Protein AF-A0A1E4B0Y4-F1 (afdb_monomer_lite)

Secondary structure (DSSP, 8-state):
-PPPS----SS--EEEEEE--BTTB--EEEEEEPPBTTBEEEEEEETTTTTS--EEEEE-HHHHHHHHHHHHHTT--EES-HHHHHHHHT-

Structure (mmCIF, N/CA/C/O backbone):
data_AF-A0A1E4B0Y4-F1
#
_entry.id   AF-A0A1E4B0Y4-F1
#
loop_
_atom_site.group_PDB
_atom_site.id
_atom_site.type_symbol
_atom_site.label_atom_id
_atom_site.label_alt_id
_atom_site.label_comp_id
_atom_site.label_asym_id
_atom_site.label_entity_id
_atom_site.label_seq_id
_atom_site.pdbx_PDB_ins_code
_atom_site.Cartn_x
_atom_si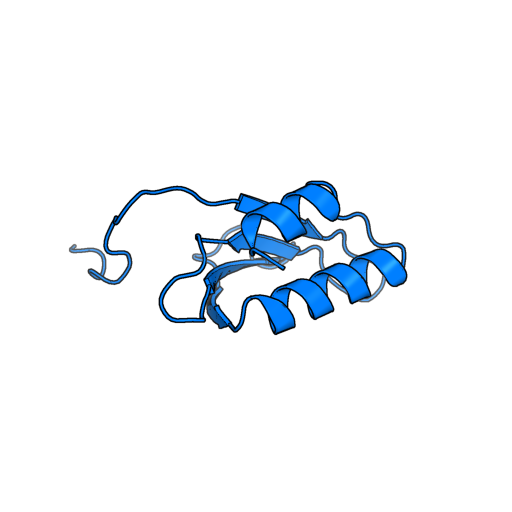te.Cartn_y
_atom_site.Cartn_z
_atom_site.occupancy
_atom_site.B_iso_or_equiv
_atom_site.auth_seq_id
_atom_site.auth_comp_id
_atom_site.auth_asym_id
_atom_site.auth_atom_id
_atom_site.pdbx_PDB_model_num
ATOM 1 N N . MET A 1 1 ? -11.440 -23.401 -19.747 1.00 38.66 1 MET A N 1
ATOM 2 C CA . MET A 1 1 ? -10.164 -22.938 -19.173 1.00 38.66 1 MET A CA 1
ATOM 3 C C . MET A 1 1 ? -10.565 -22.279 -17.875 1.00 38.66 1 MET A C 1
ATOM 5 O O . MET A 1 1 ? -11.017 -21.144 -17.899 1.00 38.66 1 MET A O 1
ATOM 9 N N . ASP A 1 2 ? -10.592 -23.072 -16.811 1.00 43.09 2 ASP A N 1
ATOM 10 C CA . ASP A 1 2 ? -11.062 -22.646 -15.497 1.00 43.09 2 ASP A CA 1
ATOM 11 C C . ASP A 1 2 ? -9.989 -21.771 -14.848 1.00 43.09 2 ASP A C 1
ATOM 13 O O . ASP A 1 2 ? -8.820 -22.156 -14.778 1.00 43.09 2 ASP A O 1
ATOM 17 N N . LEU A 1 3 ? -10.375 -20.558 -14.457 1.00 48.28 3 LEU A N 1
ATOM 18 C CA . LEU A 1 3 ? -9.533 -19.678 -13.654 1.00 48.28 3 LEU A CA 1
ATOM 19 C C . LEU A 1 3 ? -9.406 -20.296 -12.250 1.00 48.28 3 LEU A C 1
ATOM 21 O O . LEU A 1 3 ? -10.390 -20.840 -11.752 1.00 48.28 3 LEU A O 1
ATOM 25 N N . PRO A 1 4 ? -8.226 -20.253 -11.609 1.00 44.03 4 PRO A N 1
ATOM 26 C CA . PRO A 1 4 ? -8.054 -20.818 -10.277 1.00 44.03 4 PRO A CA 1
ATOM 27 C C . PRO A 1 4 ? -8.993 -20.143 -9.264 1.00 44.03 4 PRO A C 1
ATOM 29 O O . PRO A 1 4 ? -9.035 -18.918 -9.172 1.00 44.03 4 PRO A O 1
ATOM 32 N N . ASP A 1 5 ? -9.680 -20.971 -8.474 1.00 54.66 5 ASP A N 1
ATOM 33 C CA . ASP A 1 5 ? -10.640 -20.674 -7.389 1.00 54.66 5 ASP A CA 1
ATOM 34 C C . ASP A 1 5 ? -10.090 -19.818 -6.213 1.00 54.66 5 ASP A C 1
ATOM 36 O O . ASP A 1 5 ? -10.623 -19.830 -5.104 1.00 54.66 5 ASP A O 1
ATOM 40 N N . GLN A 1 6 ? -9.006 -19.060 -6.397 1.00 51.00 6 GLN A N 1
ATOM 41 C CA . GLN A 1 6 ? -8.274 -18.417 -5.295 1.00 51.00 6 GLN A CA 1
ATOM 42 C C . GLN A 1 6 ? -8.708 -16.983 -4.961 1.00 51.00 6 GLN A C 1
ATOM 44 O O . GLN A 1 6 ? -8.113 -16.346 -4.099 1.00 51.00 6 GLN A O 1
ATOM 49 N N . PHE A 1 7 ? -9.801 -16.495 -5.544 1.00 47.84 7 PHE A N 1
ATOM 50 C CA . PHE A 1 7 ? -10.525 -15.336 -5.020 1.00 47.84 7 PHE A CA 1
ATOM 51 C C . PHE A 1 7 ? -11.961 -15.759 -4.724 1.00 47.84 7 PHE A C 1
ATOM 53 O O . PHE A 1 7 ? -12.874 -15.513 -5.503 1.00 47.84 7 PHE A O 1
ATOM 60 N N . SER A 1 8 ? -12.167 -16.448 -3.597 1.00 48.56 8 SER A N 1
ATOM 61 C CA . SER A 1 8 ? -13.519 -16.619 -3.060 1.00 48.56 8 SER A CA 1
ATOM 62 C C . SER A 1 8 ? -14.090 -15.237 -2.748 1.00 48.56 8 SER A C 1
ATOM 64 O O . SER A 1 8 ? -13.673 -14.579 -1.796 1.00 48.56 8 SER A O 1
ATOM 66 N N . VAL A 1 9 ? -15.008 -14.824 -3.619 1.00 50.34 9 VAL A N 1
ATOM 67 C CA . VAL A 1 9 ? -15.817 -13.603 -3.645 1.00 50.34 9 VAL A CA 1
ATOM 68 C C . VAL A 1 9 ? -16.718 -13.565 -2.405 1.00 50.34 9 VAL A C 1
ATOM 70 O O . VAL A 1 9 ? -17.911 -13.855 -2.444 1.00 50.34 9 VAL A O 1
ATOM 73 N N . GLY A 1 10 ? -16.116 -13.298 -1.251 1.00 41.00 10 GLY A N 1
ATOM 74 C CA . GLY A 1 10 ? -16.809 -12.992 -0.008 1.00 41.00 10 GLY A CA 1
ATOM 75 C C . GLY A 1 10 ? -16.767 -11.486 0.202 1.00 41.00 10 GLY A C 1
ATOM 76 O O . GLY A 1 10 ? -15.822 -10.997 0.807 1.00 41.00 10 GLY A O 1
ATOM 77 N N . THR A 1 11 ? -17.772 -10.777 -0.326 1.00 51.50 11 THR A N 1
ATOM 78 C CA . THR A 1 11 ? -17.942 -9.305 -0.320 1.00 51.50 11 THR A CA 1
ATOM 79 C C . THR A 1 11 ? -16.793 -8.530 -0.996 1.00 51.50 11 THR A C 1
ATOM 81 O O . THR A 1 11 ? -15.831 -8.160 -0.334 1.00 51.50 11 THR A O 1
ATOM 84 N N . ASP A 1 12 ? -16.914 -8.281 -2.311 1.00 61.62 12 ASP A N 1
ATOM 85 C CA . ASP A 1 12 ? -15.937 -7.645 -3.234 1.00 61.62 12 ASP A CA 1
ATOM 86 C C . ASP A 1 12 ? -15.616 -6.161 -2.957 1.00 61.62 12 ASP A C 1
ATOM 88 O O . ASP A 1 12 ? -15.570 -5.321 -3.858 1.00 61.62 12 ASP A O 1
ATOM 92 N N . GLU A 1 13 ? -15.419 -5.792 -1.702 1.00 81.88 13 GLU A N 1
ATOM 93 C CA . GLU A 1 13 ? -14.970 -4.457 -1.353 1.00 81.88 13 GLU A CA 1
ATOM 94 C C . GLU A 1 13 ? -13.440 -4.422 -1.368 1.00 81.88 13 GLU A C 1
ATOM 96 O O . GLU A 1 13 ? -12.780 -5.007 -0.507 1.00 81.88 13 GLU A O 1
ATOM 101 N N . PHE A 1 14 ? -12.883 -3.720 -2.357 1.00 91.50 14 PHE A N 1
ATOM 102 C CA . PHE A 1 14 ? -11.458 -3.415 -2.453 1.00 91.50 14 PHE A CA 1
ATOM 103 C C . PHE A 1 14 ? -11.232 -1.910 -2.377 1.00 91.50 14 PHE A C 1
ATOM 105 O O . PHE A 1 14 ? -11.914 -1.135 -3.053 1.00 91.50 14 PHE A O 1
ATOM 112 N N . LEU A 1 15 ? -10.217 -1.508 -1.618 1.00 95.50 15 LEU A N 1
ATOM 113 C CA . LEU A 1 15 ? -9.663 -0.166 -1.683 1.00 95.50 15 LEU A CA 1
ATOM 114 C C . LEU A 1 15 ? -8.544 -0.147 -2.718 1.00 95.50 15 LEU A C 1
ATOM 116 O O . LEU A 1 15 ? -7.591 -0.920 -2.627 1.00 95.50 15 LEU A O 1
ATOM 120 N N . SER A 1 16 ? -8.657 0.742 -3.701 1.00 96.62 16 SER A N 1
ATOM 121 C CA . SER A 1 16 ? -7.562 1.012 -4.632 1.00 96.62 16 SER A CA 1
ATOM 122 C C . SER A 1 16 ? -6.617 2.026 -4.005 1.00 96.62 16 SER A C 1
ATOM 124 O O . SER A 1 16 ? -7.022 3.165 -3.782 1.00 96.62 16 SER A O 1
ATOM 126 N N . ILE A 1 17 ? -5.376 1.628 -3.739 1.00 97.88 17 ILE A N 1
ATOM 127 C CA . ILE A 1 17 ? -4.326 2.521 -3.251 1.00 97.88 17 ILE A CA 1
ATOM 128 C C . ILE A 1 17 ? -3.318 2.760 -4.375 1.00 97.88 17 ILE A C 1
ATOM 130 O O . ILE A 1 17 ? -2.838 1.824 -5.006 1.00 97.88 17 ILE A O 1
ATOM 134 N N . GLN A 1 18 ? -2.977 4.016 -4.621 1.00 98.00 18 GLN A N 1
ATOM 135 C CA . GLN A 1 18 ? -1.914 4.432 -5.525 1.00 98.00 18 GLN A CA 1
ATOM 136 C C . GLN A 1 18 ? -0.830 5.129 -4.712 1.00 98.00 18 GLN A C 1
ATOM 138 O O . GLN A 1 18 ? -1.117 6.054 -3.950 1.00 98.00 18 GLN A O 1
ATOM 143 N N . ILE A 1 19 ? 0.413 4.704 -4.908 1.00 98.00 19 ILE A N 1
ATOM 144 C CA . ILE A 1 19 ? 1.597 5.311 -4.308 1.00 98.00 19 ILE A CA 1
ATOM 145 C C . ILE A 1 19 ? 2.498 5.773 -5.449 1.00 98.00 19 ILE A C 1
ATOM 147 O O . ILE A 1 19 ? 3.031 4.952 -6.194 1.00 98.00 19 ILE A O 1
ATOM 151 N N . ALA A 1 20 ? 2.658 7.086 -5.595 1.00 97.38 20 ALA A N 1
ATOM 152 C CA . ALA A 1 20 ? 3.462 7.687 -6.650 1.00 97.38 20 ALA A CA 1
ATOM 153 C C . ALA A 1 20 ? 4.926 7.231 -6.570 1.00 97.38 20 ALA A C 1
ATOM 155 O O . ALA A 1 20 ? 5.499 7.111 -5.488 1.00 97.38 20 ALA A O 1
ATOM 156 N N . GLY A 1 21 ? 5.540 7.028 -7.733 1.00 93.62 21 GLY A N 1
ATOM 157 C CA . GLY A 1 21 ? 6.965 6.727 -7.842 1.00 93.62 21 GLY A CA 1
ATOM 158 C C . GLY A 1 21 ? 7.854 7.968 -7.721 1.00 93.62 21 GLY A C 1
ATOM 159 O O . GLY A 1 21 ? 7.388 9.109 -7.705 1.00 93.62 21 GLY A O 1
ATOM 160 N N . ASN A 1 22 ? 9.166 7.743 -7.698 1.00 91.69 22 ASN A N 1
ATOM 161 C CA . ASN A 1 22 ? 10.195 8.784 -7.759 1.00 91.69 22 ASN A CA 1
ATOM 162 C C . ASN A 1 22 ? 11.368 8.336 -8.655 1.00 91.69 22 ASN A C 1
ATOM 164 O O . ASN A 1 22 ? 11.287 7.324 -9.347 1.00 91.69 22 ASN A O 1
ATOM 168 N N . SER A 1 23 ? 12.484 9.073 -8.652 1.00 83.00 23 SER A N 1
ATOM 169 C CA . SER A 1 23 ? 13.647 8.806 -9.515 1.00 83.00 23 SER A CA 1
ATOM 170 C C . SER A 1 23 ? 14.342 7.449 -9.301 1.00 83.00 23 SER A C 1
ATOM 172 O O . SER A 1 23 ? 15.259 7.135 -10.056 1.00 83.00 23 SER A O 1
ATOM 174 N N . GLY A 1 24 ? 13.948 6.653 -8.303 1.00 85.94 24 GLY A N 1
ATOM 175 C CA . GLY A 1 24 ? 14.491 5.311 -8.061 1.00 85.94 24 GLY A CA 1
ATOM 176 C C . GLY A 1 24 ? 13.454 4.240 -7.719 1.00 85.94 24 GLY A C 1
ATOM 177 O O . GLY A 1 24 ? 13.833 3.085 -7.541 1.00 85.94 24 GLY A O 1
ATOM 178 N N . GLN A 1 25 ? 12.172 4.593 -7.622 1.00 89.19 25 GLN A N 1
ATOM 179 C CA . GLN A 1 25 ? 11.102 3.679 -7.225 1.00 89.19 25 GLN A CA 1
ATOM 180 C C . GLN A 1 25 ? 9.923 3.806 -8.192 1.00 89.19 25 GLN A C 1
ATOM 182 O O . GLN A 1 25 ? 9.489 4.932 -8.458 1.00 89.19 25 GLN A O 1
ATOM 187 N N . PRO A 1 26 ? 9.406 2.689 -8.736 1.00 93.50 26 PRO A N 1
ATOM 188 C CA . PRO A 1 26 ? 8.233 2.744 -9.589 1.00 93.50 26 PRO A CA 1
ATOM 189 C C . PRO A 1 26 ? 7.006 3.173 -8.789 1.00 93.50 26 PRO A C 1
ATOM 191 O O . PRO A 1 26 ? 6.917 2.959 -7.582 1.00 93.50 26 PRO A O 1
ATOM 194 N N . GLU A 1 27 ? 6.044 3.752 -9.494 1.00 96.56 27 GLU A N 1
ATOM 195 C CA . GLU A 1 27 ? 4.704 3.941 -8.952 1.00 96.56 27 GLU A CA 1
ATOM 196 C C . GLU A 1 27 ? 4.069 2.576 -8.680 1.00 96.56 27 GLU A C 1
ATOM 198 O O . GLU A 1 27 ? 4.250 1.655 -9.481 1.00 96.56 27 GLU A O 1
ATOM 203 N N . ARG A 1 28 ? 3.353 2.454 -7.561 1.00 97.75 28 ARG A N 1
ATOM 204 C CA . ARG A 1 28 ? 2.692 1.224 -7.113 1.00 97.75 28 ARG A CA 1
ATOM 205 C C . ARG A 1 28 ? 1.181 1.416 -7.104 1.00 97.75 28 ARG A C 1
ATOM 207 O O . ARG A 1 28 ? 0.679 2.469 -6.709 1.00 97.75 28 ARG A O 1
ATOM 214 N N . PHE A 1 29 ? 0.469 0.374 -7.505 1.00 97.06 29 PHE A N 1
ATOM 215 C CA . PHE A 1 29 ? -0.986 0.299 -7.519 1.00 97.06 29 PHE A CA 1
ATOM 216 C C . PHE A 1 29 ? -1.401 -0.950 -6.756 1.00 97.06 29 PHE A C 1
ATOM 218 O O . PHE A 1 29 ? -0.991 -2.050 -7.114 1.00 97.06 29 PHE A O 1
ATOM 225 N N . LEU A 1 30 ? -2.206 -0.782 -5.717 1.00 97.62 30 LEU A N 1
ATOM 226 C CA . LEU A 1 30 ? -2.623 -1.848 -4.820 1.00 97.62 30 LEU A CA 1
ATOM 227 C C . LEU A 1 30 ? -4.144 -1.964 -4.852 1.00 97.62 30 LEU A C 1
ATOM 229 O O . LEU A 1 30 ? -4.847 -0.965 -4.703 1.00 97.62 30 LEU A O 1
ATOM 233 N N . LEU A 1 31 ? -4.659 -3.180 -4.992 1.00 96.44 31 LEU A N 1
ATOM 234 C CA . LEU A 1 31 ? -6.033 -3.509 -4.625 1.00 96.44 31 LEU A CA 1
ATOM 235 C C . LEU A 1 31 ? -6.006 -4.222 -3.284 1.00 96.44 31 LEU A C 1
ATOM 237 O O . LEU A 1 31 ? -5.459 -5.317 -3.176 1.00 96.44 31 LEU A O 1
ATOM 241 N N . VAL A 1 32 ? -6.593 -3.591 -2.273 1.00 96.38 32 VAL A N 1
ATOM 242 C CA . VAL A 1 32 ? -6.513 -4.034 -0.881 1.00 96.38 32 VAL A CA 1
ATOM 243 C C . VAL A 1 32 ? -7.890 -4.472 -0.410 1.00 96.38 32 VAL A C 1
ATOM 245 O O . VAL A 1 32 ? -8.824 -3.671 -0.361 1.00 96.38 32 VAL A O 1
ATOM 248 N N . GLY A 1 33 ? -8.025 -5.749 -0.065 1.00 94.94 33 GLY A N 1
ATOM 249 C CA . GLY A 1 33 ? -9.254 -6.285 0.515 1.00 94.94 33 GLY A CA 1
ATOM 250 C C . GLY A 1 33 ? -9.496 -5.778 1.940 1.00 94.94 33 GLY A C 1
ATOM 251 O O . GLY A 1 33 ? -8.645 -5.129 2.552 1.00 94.94 33 GLY A O 1
ATOM 252 N N . ARG A 1 34 ? -10.667 -6.090 2.500 1.00 93.62 34 ARG A N 1
ATOM 253 C CA . ARG A 1 34 ? -10.932 -5.871 3.929 1.00 93.62 34 ARG A CA 1
ATOM 254 C C . ARG A 1 34 ? -10.045 -6.778 4.797 1.00 93.62 34 ARG A C 1
ATOM 256 O O . ARG A 1 34 ? -9.788 -7.917 4.399 1.00 93.62 34 ARG A O 1
ATOM 263 N N . PRO A 1 35 ? -9.626 -6.328 5.994 1.00 94.19 35 PRO A N 1
ATOM 264 C CA . PRO A 1 35 ? -8.971 -7.202 6.959 1.00 94.19 35 PRO A CA 1
ATOM 265 C C . PRO A 1 35 ? -9.829 -8.426 7.304 1.00 94.19 35 PRO A C 1
ATOM 267 O O . PRO A 1 35 ? -11.003 -8.298 7.657 1.00 94.19 35 PRO A O 1
ATOM 270 N N . TYR A 1 36 ? -9.236 -9.617 7.237 1.00 90.12 36 TYR A N 1
ATOM 271 C CA . TYR A 1 36 ? -9.879 -10.890 7.551 1.00 90.12 36 TYR A CA 1
ATOM 272 C C . TYR A 1 36 ? -8.869 -11.832 8.217 1.00 90.12 36 TYR A C 1
ATOM 274 O O . TYR A 1 36 ? -7.769 -12.032 7.715 1.00 90.12 36 TYR A O 1
ATOM 282 N N . HIS A 1 37 ? -9.220 -12.385 9.385 1.00 90.94 37 HIS A N 1
ATOM 283 C CA . HIS A 1 37 ? -8.321 -13.227 10.199 1.00 90.94 37 HIS A CA 1
ATOM 284 C C . HIS A 1 37 ? -6.930 -12.611 10.474 1.00 90.94 37 HIS A C 1
ATOM 286 O O . HIS A 1 37 ? -5.941 -13.329 10.580 1.00 90.94 37 HIS A O 1
ATOM 292 N N . GLY A 1 38 ? -6.857 -11.285 10.635 1.00 91.88 38 GLY A N 1
ATOM 293 C CA . GLY A 1 38 ? -5.610 -10.575 10.958 1.00 91.88 38 GLY A CA 1
ATOM 294 C C . GLY A 1 38 ? -4.712 -10.268 9.758 1.00 91.88 38 GLY A C 1
ATOM 295 O O . GLY A 1 38 ? -3.659 -9.673 9.947 1.00 91.88 38 GLY A O 1
ATOM 296 N N . LEU A 1 39 ? -5.138 -10.614 8.542 1.00 95.31 39 LEU A N 1
ATOM 297 C CA . LEU A 1 39 ? -4.418 -10.340 7.301 1.00 95.31 39 LEU A CA 1
ATOM 298 C C . LEU A 1 39 ? -5.288 -9.520 6.345 1.00 95.31 39 LEU A C 1
ATOM 300 O O . LEU A 1 39 ? -6.516 -9.504 6.449 1.00 95.31 39 LEU A O 1
ATOM 304 N N . VAL A 1 40 ? -4.651 -8.853 5.390 1.00 94.88 40 VAL A N 1
ATOM 305 C CA . VAL A 1 40 ? -5.293 -8.258 4.216 1.00 94.88 40 VAL A CA 1
ATOM 306 C C . VAL A 1 40 ? -4.719 -8.888 2.962 1.00 94.88 40 VAL A C 1
ATOM 308 O O . VAL A 1 40 ? -3.514 -9.108 2.853 1.00 94.88 40 VAL A O 1
ATOM 311 N N . ARG A 1 41 ? -5.599 -9.167 2.004 1.00 95.25 41 ARG A N 1
ATOM 312 C CA . ARG A 1 41 ? -5.201 -9.581 0.660 1.00 95.25 41 ARG A CA 1
ATOM 313 C C . ARG A 1 41 ? -4.865 -8.356 -0.161 1.00 95.25 41 ARG A C 1
ATOM 315 O O . ARG A 1 41 ? -5.648 -7.403 -0.184 1.00 95.25 41 ARG A O 1
ATOM 322 N N . VAL A 1 42 ? -3.736 -8.414 -0.847 1.00 96.06 42 VAL A N 1
ATOM 323 C CA . VAL A 1 42 ? -3.249 -7.346 -1.708 1.00 96.06 42 VAL A CA 1
ATOM 324 C C . VAL A 1 42 ? -2.927 -7.929 -3.070 1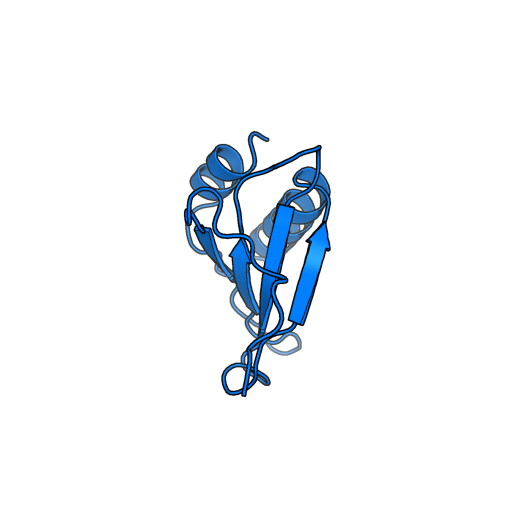.00 96.06 42 VAL A C 1
ATOM 326 O O . VAL A 1 42 ? -2.247 -8.949 -3.167 1.00 96.06 42 VAL A O 1
ATOM 329 N N . ARG A 1 43 ? -3.403 -7.253 -4.112 1.00 96.62 43 ARG A N 1
ATOM 330 C CA . ARG A 1 43 ? -2.859 -7.401 -5.458 1.00 96.62 43 ARG A CA 1
ATOM 331 C C . ARG A 1 43 ? -2.098 -6.146 -5.826 1.00 96.62 43 ARG A C 1
ATOM 333 O O . ARG A 1 43 ? -2.665 -5.055 -5.766 1.00 96.62 43 ARG A O 1
ATOM 340 N N . GLU A 1 44 ? -0.847 -6.307 -6.222 1.00 96.25 44 GLU A N 1
ATOM 341 C CA . GLU A 1 44 ? 0.046 -5.206 -6.551 1.00 96.25 44 GLU A CA 1
ATOM 342 C C . GLU A 1 44 ? 0.427 -5.191 -8.031 1.00 96.25 44 GLU A C 1
ATOM 344 O O . GLU A 1 44 ? 0.749 -6.209 -8.642 1.00 96.25 44 GLU A O 1
ATOM 349 N N . TRP A 1 45 ? 0.461 -3.988 -8.590 1.00 96.75 45 TRP A N 1
ATOM 350 C CA . 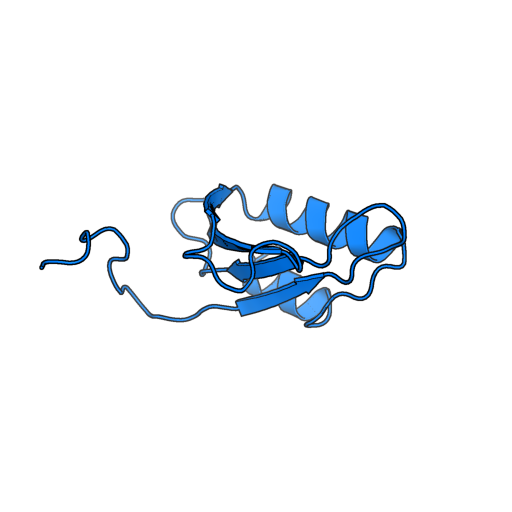TRP A 1 45 ? 1.154 -3.677 -9.828 1.00 96.75 45 TRP A CA 1
ATOM 351 C C . TRP A 1 45 ? 2.107 -2.519 -9.601 1.00 96.75 45 TRP A C 1
ATOM 353 O O . TRP A 1 45 ? 1.953 -1.713 -8.685 1.00 96.75 45 TRP A O 1
ATOM 363 N N . SER A 1 46 ? 3.046 -2.380 -10.524 1.00 95.44 46 SER A N 1
ATOM 364 C CA . SER A 1 46 ? 3.880 -1.198 -10.640 1.00 95.44 46 SER A CA 1
ATOM 365 C C . SER A 1 46 ? 3.724 -0.553 -12.014 1.00 95.44 46 SER A C 1
ATOM 367 O O . SER A 1 46 ? 3.213 -1.174 -12.951 1.00 95.44 46 SER A O 1
ATOM 369 N N . SER A 1 47 ? 4.256 0.654 -12.193 1.00 92.06 47 SER A N 1
ATOM 370 C CA . SER A 1 47 ? 4.391 1.276 -13.519 1.00 92.06 47 SER A CA 1
ATOM 371 C C . SER A 1 47 ? 5.168 0.419 -14.534 1.00 92.06 47 SER A C 1
ATOM 373 O O . SER A 1 47 ? 5.074 0.666 -15.735 1.00 92.06 47 SER A O 1
ATOM 375 N N . HIS A 1 48 ? 5.902 -0.607 -14.088 1.00 91.00 48 HIS A N 1
ATOM 376 C CA . HIS A 1 48 ? 6.582 -1.575 -14.954 1.00 91.00 48 HIS A CA 1
ATOM 377 C C . HIS A 1 48 ? 5.767 -2.845 -15.235 1.00 91.00 48 HIS A C 1
ATOM 379 O O . HIS A 1 48 ? 6.086 -3.562 -16.181 1.00 91.00 48 HIS A O 1
ATOM 385 N N . THR A 1 49 ? 4.744 -3.142 -14.431 1.00 90.62 49 THR A N 1
ATOM 386 C CA . THR A 1 49 ? 3.985 -4.404 -14.487 1.00 90.62 49 THR A CA 1
ATOM 387 C C . THR A 1 49 ? 2.482 -4.210 -14.688 1.00 90.62 49 THR A C 1
ATOM 389 O O . THR A 1 49 ? 1.750 -5.188 -14.698 1.00 90.62 49 THR A O 1
ATOM 392 N N . TYR A 1 50 ? 1.998 -2.985 -14.920 1.00 80.38 50 TYR A N 1
ATOM 393 C CA . TYR A 1 50 ? 0.564 -2.663 -15.050 1.00 80.38 50 TYR A CA 1
ATOM 394 C C . TYR A 1 50 ? -0.202 -3.460 -16.125 1.00 80.38 50 TYR A C 1
ATOM 396 O O . TYR A 1 50 ? -1.429 -3.499 -16.108 1.00 80.38 50 TYR A 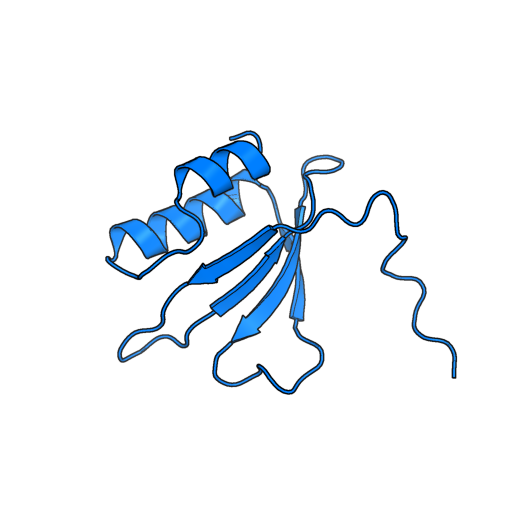O 1
ATOM 404 N N . ASN A 1 51 ? 0.498 -4.066 -17.087 1.00 83.44 51 ASN A N 1
ATOM 405 C CA . ASN A 1 51 ? -0.076 -4.887 -18.154 1.00 83.44 51 ASN A CA 1
ATOM 406 C C . ASN A 1 51 ? 0.032 -6.404 -17.891 1.00 83.44 51 ASN A C 1
ATOM 408 O O . ASN A 1 51 ? -0.188 -7.193 -18.812 1.00 83.44 51 ASN A O 1
ATOM 412 N N . SER A 1 52 ? 0.381 -6.817 -16.668 1.00 87.69 52 SER A N 1
ATOM 413 C CA . SER A 1 52 ? 0.444 -8.213 -16.225 1.00 87.69 52 SER A CA 1
ATOM 414 C C . SER A 1 52 ? -0.648 -8.540 -15.192 1.00 87.69 52 SER A C 1
ATOM 416 O O . SER A 1 52 ? -1.459 -7.692 -14.820 1.00 87.69 52 SER A O 1
ATOM 418 N N . VAL A 1 53 ? -0.696 -9.798 -14.741 1.00 81.50 53 VAL A N 1
ATOM 419 C CA . VAL A 1 53 ? -1.724 -10.310 -13.812 1.00 81.50 53 VAL A CA 1
ATOM 420 C C . VAL A 1 53 ? -1.642 -9.674 -12.407 1.00 81.50 53 VAL A C 1
ATOM 422 O O . VAL A 1 53 ? -2.624 -9.738 -11.672 1.00 81.50 53 VAL A O 1
ATOM 425 N N . GLY A 1 54 ? -0.558 -8.960 -12.083 1.00 87.56 54 GLY A N 1
ATOM 426 C CA . GLY A 1 54 ? -0.309 -8.406 -10.748 1.00 87.56 54 GLY A CA 1
ATOM 427 C C . GLY A 1 54 ? 0.201 -9.472 -9.780 1.00 87.56 54 GLY A C 1
ATOM 428 O O . GLY A 1 54 ? -0.035 -10.664 -9.981 1.00 87.56 54 GLY A O 1
ATOM 429 N N . ASP A 1 55 ? 0.927 -9.041 -8.757 1.00 93.62 55 ASP A N 1
ATOM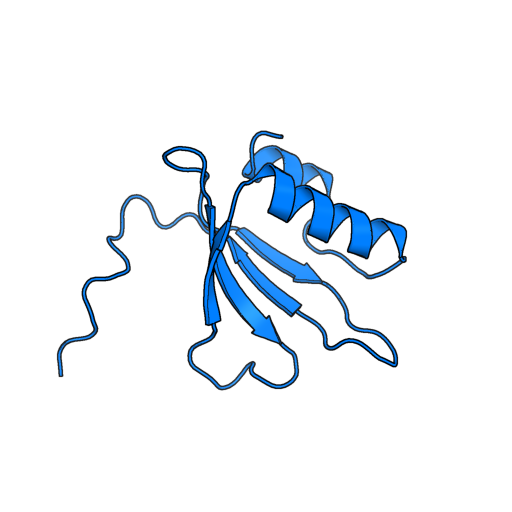 430 C CA . ASP A 1 55 ? 1.480 -9.921 -7.731 1.00 93.62 55 ASP A CA 1
ATOM 431 C C . ASP A 1 55 ? 0.513 -9.991 -6.542 1.00 93.62 55 ASP A C 1
ATOM 433 O O . ASP A 1 55 ? 0.162 -8.967 -5.955 1.00 93.62 55 ASP A O 1
ATOM 437 N N . ASP A 1 56 ? 0.065 -11.202 -6.207 1.00 94.19 56 ASP A N 1
ATOM 438 C CA . ASP A 1 56 ? -0.865 -11.464 -5.105 1.00 94.19 56 ASP A CA 1
ATOM 439 C C . ASP A 1 56 ? -0.116 -11.881 -3.836 1.00 94.19 56 ASP A C 1
ATOM 441 O O . ASP A 1 56 ? 0.716 -12.793 -3.868 1.00 94.19 56 ASP A O 1
ATOM 445 N N . PHE A 1 57 ? -0.452 -11.264 -2.704 1.00 95.88 57 PHE A N 1
ATOM 446 C CA . PHE A 1 57 ? 0.074 -11.643 -1.393 1.00 95.88 57 PHE A CA 1
ATOM 447 C C . PHE A 1 57 ? -0.887 -11.290 -0.249 1.00 95.88 57 PHE A C 1
ATOM 449 O O . PHE A 1 57 ? -1.865 -10.558 -0.413 1.00 95.88 57 PHE A O 1
ATOM 456 N N . GLU A 1 58 ? -0.601 -11.837 0.932 1.00 96.00 58 GLU A N 1
ATOM 457 C CA . GLU A 1 58 ? -1.272 -11.503 2.189 1.00 96.00 58 GLU A CA 1
ATOM 458 C C . GLU A 1 58 ? -0.266 -10.827 3.128 1.00 96.00 58 GLU A C 1
ATOM 460 O O . GLU A 1 58 ? 0.897 -11.229 3.186 1.00 96.00 58 GLU A O 1
ATOM 465 N N . ILE A 1 59 ? -0.702 -9.788 3.837 1.00 97.19 59 ILE A N 1
ATOM 466 C CA . ILE A 1 59 ? 0.135 -8.990 4.745 1.00 97.19 59 ILE A CA 1
ATOM 467 C C . ILE A 1 59 ? -0.679 -8.558 5.967 1.00 97.19 59 ILE A C 1
ATOM 469 O O . ILE A 1 59 ? -1.909 -8.482 5.901 1.00 97.19 59 ILE A O 1
ATOM 473 N N . GLU A 1 60 ? -0.030 -8.280 7.097 1.00 97.00 60 GLU A N 1
ATOM 474 C CA . GLU A 1 60 ? -0.725 -7.702 8.247 1.00 97.00 60 GLU A CA 1
ATOM 475 C C . GLU A 1 60 ? -1.209 -6.270 7.929 1.00 97.00 60 GLU A C 1
ATOM 477 O O . GLU A 1 60 ? -0.463 -5.485 7.337 1.00 97.00 60 GLU A O 1
ATOM 482 N N . PRO A 1 61 ? -2.424 -5.866 8.359 1.00 97.00 61 PRO A N 1
ATOM 483 C CA . PRO A 1 61 ? -2.926 -4.508 8.137 1.00 97.00 61 PRO A CA 1
ATOM 484 C C . PRO A 1 61 ? -1.967 -3.427 8.645 1.00 97.00 61 PRO A C 1
ATOM 486 O O . PRO A 1 61 ? -1.804 -2.388 8.009 1.00 97.00 61 PRO A O 1
ATOM 489 N N . ARG A 1 62 ? -1.310 -3.691 9.781 1.00 97.12 62 ARG A N 1
ATOM 490 C CA . ARG A 1 62 ? -0.339 -2.782 10.386 1.00 97.12 62 ARG A CA 1
ATOM 491 C C . ARG A 1 62 ? 0.902 -2.616 9.513 1.00 97.12 62 ARG A C 1
ATOM 493 O O . ARG A 1 62 ? 1.327 -1.488 9.305 1.00 97.12 62 ARG A O 1
ATOM 500 N N . GLU A 1 63 ? 1.463 -3.710 9.005 1.00 97.81 63 GLU A N 1
ATOM 501 C CA . GLU A 1 63 ? 2.645 -3.664 8.138 1.00 97.81 63 GLU A CA 1
ATOM 502 C C . GLU A 1 63 ? 2.339 -2.922 6.831 1.00 97.81 63 GLU A C 1
ATOM 504 O O . GLU A 1 63 ? 3.120 -2.073 6.403 1.00 97.81 63 GLU A O 1
ATOM 509 N N . LEU A 1 64 ? 1.164 -3.165 6.237 1.00 97.69 64 LEU A N 1
ATOM 510 C CA . LEU A 1 64 ? 0.725 -2.419 5.057 1.00 97.69 64 LEU A CA 1
ATOM 511 C C . LEU A 1 64 ? 0.555 -0.924 5.358 1.00 97.69 64 LEU A C 1
ATOM 513 O O . LEU A 1 64 ? 0.945 -0.081 4.550 1.00 97.69 64 LEU A O 1
ATOM 517 N N . LEU A 1 65 ? -0.018 -0.575 6.512 1.00 98.06 65 LEU A N 1
ATOM 518 C CA . LEU A 1 65 ? -0.161 0.822 6.909 1.00 98.06 65 LEU A CA 1
ATOM 519 C C . LEU A 1 65 ? 1.203 1.489 7.135 1.00 98.06 65 LEU A C 1
ATOM 521 O O . LEU A 1 65 ? 1.394 2.609 6.674 1.00 98.06 65 LEU A O 1
ATOM 525 N N . GLU A 1 66 ? 2.147 0.815 7.794 1.00 98.00 66 GLU A N 1
ATOM 526 C CA . GLU A 1 66 ? 3.508 1.324 8.013 1.00 98.00 66 GLU A CA 1
ATOM 527 C C . GLU A 1 66 ? 4.238 1.581 6.678 1.00 98.00 66 GLU A C 1
ATOM 529 O O . GLU A 1 66 ? 4.921 2.599 6.535 1.00 98.00 66 GLU A O 1
ATOM 534 N N . ASP A 1 67 ? 4.045 0.726 5.667 1.00 97.12 67 ASP A N 1
ATOM 535 C CA . ASP A 1 67 ? 4.577 0.924 4.309 1.00 97.12 67 ASP A CA 1
ATOM 536 C C . ASP A 1 67 ? 3.980 2.178 3.637 1.00 97.12 67 ASP A C 1
ATOM 538 O O . ASP A 1 67 ? 4.702 3.048 3.138 1.00 97.12 67 ASP A O 1
ATOM 542 N N . VAL A 1 68 ? 2.656 2.343 3.708 1.00 97.44 68 VAL A N 1
ATOM 543 C CA . VAL A 1 68 ? 1.955 3.522 3.170 1.00 97.44 68 VAL A CA 1
ATOM 544 C C . VAL A 1 68 ? 2.362 4.808 3.900 1.00 97.44 68 VAL A C 1
ATOM 546 O O . VAL A 1 68 ? 2.601 5.839 3.265 1.00 97.44 68 VAL A O 1
ATOM 549 N N . GLU A 1 69 ? 2.461 4.773 5.229 1.00 97.62 69 GLU A N 1
ATOM 550 C CA . GLU A 1 69 ? 2.920 5.896 6.052 1.00 97.62 69 GLU A CA 1
ATOM 551 C C . GLU A 1 69 ? 4.359 6.284 5.716 1.00 97.62 69 GLU A C 1
ATOM 553 O O . GLU A 1 69 ? 4.668 7.473 5.626 1.00 97.62 69 GLU A O 1
ATOM 558 N N . THR A 1 70 ? 5.223 5.297 5.479 1.00 96.88 70 THR A N 1
ATOM 559 C CA . THR A 1 70 ? 6.608 5.520 5.058 1.00 96.88 70 THR A CA 1
ATOM 560 C C . THR A 1 70 ? 6.662 6.227 3.707 1.00 96.88 70 THR A C 1
ATOM 562 O O . THR A 1 70 ? 7.375 7.223 3.563 1.00 96.88 70 THR A O 1
ATOM 565 N N . ALA A 1 71 ? 5.868 5.779 2.730 1.00 96.00 71 ALA A N 1
ATOM 566 C CA . ALA A 1 71 ? 5.768 6.433 1.429 1.00 96.00 71 ALA A CA 1
ATOM 567 C C . ALA A 1 71 ? 5.255 7.880 1.547 1.00 96.00 71 ALA A C 1
ATOM 569 O O . ALA A 1 71 ? 5.837 8.803 0.970 1.00 96.00 71 ALA A O 1
ATOM 570 N N . TYR A 1 72 ? 4.209 8.093 2.347 1.00 96.06 72 TYR A N 1
ATOM 571 C CA . TYR A 1 72 ? 3.657 9.420 2.613 1.00 96.06 72 TYR A CA 1
ATOM 572 C C . TYR A 1 72 ? 4.684 10.345 3.290 1.00 96.06 72 TYR A C 1
ATOM 574 O O . TYR A 1 72 ? 4.870 11.487 2.870 1.00 96.06 72 TYR A O 1
ATOM 582 N N . ALA A 1 73 ? 5.407 9.850 4.299 1.00 96.06 73 ALA A N 1
ATOM 583 C CA . ALA A 1 73 ? 6.452 10.594 5.004 1.00 96.06 73 ALA A CA 1
ATOM 584 C C . ALA A 1 73 ? 7.652 10.936 4.104 1.00 96.06 73 ALA A C 1
ATOM 586 O O . ALA A 1 73 ? 8.280 11.980 4.285 1.00 96.06 73 ALA A O 1
ATOM 587 N N . ALA A 1 74 ? 7.939 10.102 3.102 1.00 94.75 74 ALA A N 1
ATOM 588 C CA . ALA A 1 74 ? 8.927 10.378 2.061 1.00 94.75 74 ALA A CA 1
ATOM 589 C C . ALA A 1 74 ? 8.459 11.429 1.029 1.00 94.75 74 ALA A C 1
ATOM 591 O O . ALA A 1 74 ? 9.202 11.754 0.102 1.00 94.75 74 ALA A O 1
ATOM 592 N N . GLY A 1 75 ? 7.246 11.974 1.175 1.00 95.06 75 GLY A N 1
ATOM 593 C CA . GLY A 1 75 ? 6.673 12.974 0.275 1.00 95.06 75 GLY A CA 1
ATOM 594 C C . GLY A 1 75 ? 6.114 12.390 -1.022 1.00 95.06 75 GLY A C 1
ATOM 595 O O . GLY A 1 75 ? 5.874 13.142 -1.969 1.00 95.06 75 GLY A O 1
ATOM 596 N N . LEU A 1 76 ? 5.912 11.070 -1.090 1.00 96.38 76 LEU A N 1
ATOM 597 C CA . LEU A 1 76 ? 5.252 10.442 -2.229 1.00 96.38 76 LEU A CA 1
ATOM 598 C C . LEU A 1 76 ? 3.752 10.742 -2.187 1.00 96.38 76 LEU A C 1
ATOM 600 O O . LEU A 1 76 ? 3.126 10.783 -1.127 1.00 96.38 76 LEU A O 1
ATOM 604 N N . GLY A 1 77 ? 3.161 10.949 -3.363 1.00 96.56 77 GLY A N 1
ATOM 605 C CA . GLY A 1 77 ? 1.714 11.077 -3.481 1.00 96.56 77 GLY A CA 1
ATOM 606 C C . GLY A 1 77 ? 1.042 9.752 -3.137 1.00 96.56 77 GLY A C 1
ATOM 607 O O . GLY A 1 77 ? 1.306 8.753 -3.796 1.00 96.56 77 GLY A O 1
ATOM 608 N N . VAL A 1 78 ? 0.159 9.753 -2.143 1.00 97.88 78 VAL A N 1
ATOM 609 C CA . VAL A 1 78 ? -0.647 8.588 -1.755 1.00 97.88 78 VAL A CA 1
ATOM 610 C C . VAL A 1 78 ? -2.117 8.905 -2.006 1.00 97.88 78 VAL A C 1
ATOM 612 O O . VAL A 1 78 ? -2.588 9.988 -1.649 1.00 97.88 78 VAL A O 1
ATOM 615 N N . ARG A 1 79 ? -2.830 7.985 -2.660 1.00 97.25 79 ARG A N 1
ATOM 616 C CA . ARG A 1 79 ? -4.278 8.071 -2.888 1.00 97.25 79 ARG A CA 1
ATOM 617 C C . ARG A 1 79 ? -4.942 6.737 -2.548 1.00 97.25 79 ARG A C 1
ATOM 619 O O . ARG A 1 79 ? -4.394 5.723 -2.958 1.00 97.25 79 ARG A O 1
ATOM 626 N N . PRO A 1 80 ? -6.111 6.717 -1.887 1.00 96.88 80 PRO A N 1
ATOM 627 C CA . PRO A 1 80 ? -6.786 7.860 -1.270 1.00 96.88 80 PRO A CA 1
ATOM 628 C C . PRO A 1 80 ? -5.983 8.430 -0.089 1.00 96.88 80 PRO A C 1
ATOM 630 O O . PRO A 1 80 ? -4.842 8.039 0.152 1.00 96.88 80 PRO A O 1
ATOM 633 N N . GLU A 1 81 ? -6.544 9.412 0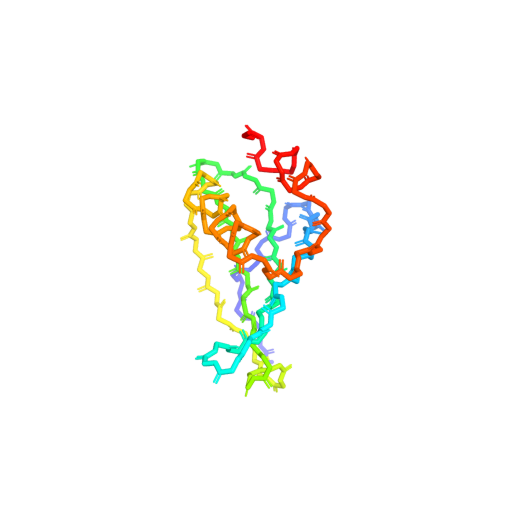.614 1.00 95.44 81 GLU A N 1
ATOM 634 C CA . GLU A 1 81 ? -5.864 10.023 1.755 1.00 95.44 81 GLU A CA 1
ATOM 635 C C . GLU A 1 81 ? -5.555 8.992 2.849 1.00 95.44 81 GLU A C 1
ATOM 637 O O . GLU A 1 81 ? -6.321 8.057 3.089 1.00 95.44 81 GLU A O 1
ATOM 642 N N . LEU A 1 82 ? -4.451 9.202 3.572 1.00 96.12 82 LEU A N 1
ATOM 643 C CA . LEU A 1 82 ? -3.976 8.286 4.614 1.00 96.12 82 LEU A CA 1
ATOM 644 C C . LEU A 1 82 ? -5.050 7.968 5.670 1.00 96.12 82 LEU A C 1
ATOM 646 O O . LEU A 1 82 ? -5.097 6.859 6.192 1.00 96.12 82 LEU A O 1
ATOM 650 N N . TYR A 1 83 ? -5.932 8.924 5.974 1.00 95.44 83 TYR A N 1
ATOM 651 C CA . TYR A 1 83 ? -7.051 8.716 6.894 1.00 95.44 83 TYR A CA 1
ATOM 652 C C . TYR A 1 83 ? -8.056 7.667 6.391 1.00 95.44 83 TYR A C 1
ATOM 654 O O . TYR A 1 83 ? -8.526 6.842 7.171 1.00 95.44 83 TYR A O 1
ATOM 662 N N . GLU A 1 84 ? -8.360 7.656 5.095 1.00 96.31 84 GLU A N 1
ATOM 663 C CA . GLU A 1 84 ? -9.264 6.668 4.499 1.00 96.31 84 GLU A CA 1
ATOM 664 C C . GLU A 1 84 ? -8.637 5.269 4.513 1.00 96.31 84 GLU A C 1
ATOM 666 O O . GLU A 1 84 ? -9.301 4.293 4.857 1.00 96.31 84 GLU A O 1
ATOM 671 N N . ILE A 1 85 ? -7.332 5.185 4.240 1.00 97.19 85 ILE A N 1
ATOM 672 C CA . ILE A 1 85 ? -6.567 3.932 4.303 1.00 97.19 85 ILE A CA 1
ATOM 673 C C . ILE A 1 85 ? -6.562 3.372 5.736 1.00 97.19 85 ILE A C 1
ATOM 675 O O . ILE A 1 85 ? -6.816 2.185 5.933 1.00 97.19 85 ILE A O 1
ATOM 679 N N . ARG A 1 86 ? -6.365 4.223 6.751 1.00 97.06 86 ARG A N 1
ATOM 680 C CA . ARG A 1 86 ? -6.483 3.851 8.176 1.00 97.06 86 ARG A CA 1
ATOM 681 C C . ARG A 1 86 ? -7.854 3.272 8.521 1.00 97.06 86 ARG A C 1
ATOM 683 O O . ARG A 1 86 ? -7.948 2.177 9.073 1.00 97.06 86 ARG A O 1
ATOM 690 N N . LEU A 1 87 ? -8.926 3.972 8.134 1.00 96.19 87 LEU A N 1
ATOM 691 C CA . LEU A 1 87 ? -10.298 3.501 8.343 1.00 96.19 87 LEU A CA 1
ATOM 692 C C . LEU A 1 87 ? -10.557 2.157 7.658 1.00 96.19 87 LEU A C 1
ATOM 694 O O . LEU A 1 87 ? -11.260 1.312 8.210 1.00 96.19 87 LEU A O 1
ATOM 698 N N . TRP A 1 88 ? -9.993 1.953 6.468 1.00 95.62 88 TRP A N 1
ATOM 699 C CA . TRP A 1 88 ? -10.130 0.703 5.733 1.00 95.62 88 TRP A CA 1
ATOM 700 C C . TRP A 1 88 ? -9.446 -0.475 6.427 1.00 95.62 88 TRP A C 1
ATOM 702 O O . TRP A 1 88 ? -10.029 -1.557 6.518 1.00 95.62 88 TRP A O 1
ATOM 712 N N . LEU A 1 89 ? -8.231 -0.250 6.931 1.00 95.50 89 LEU A N 1
ATOM 713 C CA . LEU A 1 89 ? -7.403 -1.251 7.606 1.00 95.50 89 LEU A CA 1
ATOM 714 C C . LEU A 1 89 ? -7.776 -1.451 9.084 1.00 95.50 89 LEU A C 1
ATOM 716 O O . LEU A 1 89 ? -7.300 -2.396 9.711 1.00 95.50 89 LEU A O 1
ATOM 720 N N . GLY A 1 90 ? -8.635 -0.592 9.642 1.00 89.94 90 GLY A N 1
ATOM 721 C CA . GLY A 1 90 ? -9.047 -0.638 11.046 1.00 89.94 90 GLY A CA 1
ATOM 722 C C . GLY A 1 90 ? -7.913 -0.301 12.018 1.00 89.94 90 GLY A C 1
ATOM 723 O O . GLY A 1 90 ? -7.864 -0.876 13.105 1.00 89.94 90 GLY A O 1
ATOM 724 N N . SER A 1 91 ? -6.987 0.572 11.604 1.00 70.75 91 SER A N 1
ATOM 725 C CA . SER A 1 91 ? -5.744 0.919 12.315 1.00 70.75 91 SER A CA 1
ATOM 726 C C . SER A 1 91 ? -5.561 2.424 12.486 1.00 70.75 91 SER A C 1
ATOM 728 O O . SER A 1 91 ? -5.963 3.183 11.578 1.00 70.75 91 SER A O 1
#

Radius of gyration: 13.56 Å; chains: 1; bounding box: 32×36×32 Å

Foldseek 3Di:
DDDDPPDPCPDPDWDWKWWPADPVGFIKIWTWAADDPQKIWIFMDTPVRPVDPGDIDIDGLVVVLVVQVVSVVVVIDMPPDSVVSCVRSVD

pLDDT: mean 88.02, std 16.26, range [38.66, 98.06]

Sequence (91 aa):
MDLPDQFSVGTDEFLSIQIAGNSGQPERFLLVGRPYHGLVRVREWSSHTYNSVGDDFEIEPRELLEDVETAYAAGLGVRPELYEIRLWLGS